Protein AF-A0A8J7LUW5-F1 (afdb_monomer_lite)

Organism: NCBI:txid2798584

Foldseek 3Di:
DQQQDFLLVCVVCVVVVNCVVVLVVLLVVLVVVLVPDVLSVDPVLSCCCSDPNVVVQSNVVCVVGRGHGSNVSSVVSSCCSRVVVVVVPD

Radius of gyration: 12.75 Å; chains: 1; bounding box: 28×22×38 Å

pLDDT: mean 88.91, std 12.92, range [38.69, 98.12]

Structure (mmCIF, N/CA/C/O backbone):
data_AF-A0A8J7LUW5-F1
#
_entry.id   AF-A0A8J7LUW5-F1
#
loop_
_atom_site.group_PDB
_atom_site.id
_atom_site.type_symbol
_atom_site.label_atom_id
_atom_site.label_alt_id
_atom_site.label_comp_id
_atom_site.label_asym_id
_atom_site.label_entity_id
_atom_site.label_seq_id
_atom_site.pdbx_PDB_ins_code
_atom_site.Cartn_x
_atom_site.Cartn_y
_atom_site.Cartn_z
_atom_site.occupancy
_atom_site.B_iso_or_equiv
_atom_site.auth_seq_id
_atom_site.auth_comp_id
_atom_site.auth_asym_id
_atom_site.auth_atom_id
_atom_site.pdbx_PDB_model_num
ATOM 1 N N . MET A 1 1 ? 7.798 -1.037 14.287 1.00 74.56 1 MET A N 1
ATOM 2 C CA . MET A 1 1 ? 8.231 -0.585 12.941 1.00 74.56 1 MET A CA 1
ATOM 3 C C . MET A 1 1 ? 7.016 -0.617 12.025 1.00 74.56 1 MET A C 1
ATOM 5 O O . MET A 1 1 ? 6.324 -1.625 12.049 1.00 74.56 1 MET A O 1
ATOM 9 N N . ALA A 1 2 ? 6.728 0.453 11.275 1.00 88.38 2 ALA A N 1
ATOM 10 C CA . ALA A 1 2 ? 5.456 0.619 10.553 1.00 88.38 2 ALA A CA 1
ATOM 11 C C . ALA A 1 2 ? 5.155 -0.473 9.504 1.00 88.38 2 ALA A C 1
ATOM 13 O O . ALA A 1 2 ? 3.994 -0.753 9.252 1.00 88.38 2 ALA A O 1
ATOM 14 N N . GLY A 1 3 ? 6.167 -1.151 8.950 1.00 89.62 3 GLY A N 1
ATOM 15 C CA . GLY A 1 3 ? 5.955 -2.294 8.048 1.00 89.62 3 GLY A CA 1
ATOM 16 C C . GLY A 1 3 ? 5.265 -3.506 8.685 1.00 89.62 3 GLY A C 1
ATOM 17 O O . GLY A 1 3 ? 4.504 -4.194 8.012 1.00 89.62 3 GLY A O 1
ATOM 18 N N . ASN A 1 4 ? 5.493 -3.743 9.981 1.00 96.06 4 ASN A N 1
ATOM 19 C CA . ASN A 1 4 ? 4.901 -4.869 10.716 1.00 96.06 4 ASN A CA 1
ATOM 20 C C . ASN A 1 4 ? 3.535 -4.525 11.323 1.00 96.06 4 ASN A C 1
ATOM 22 O O . ASN A 1 4 ? 2.874 -5.408 11.862 1.00 96.06 4 ASN A O 1
ATOM 26 N N . ALA A 1 5 ? 3.139 -3.250 11.280 1.00 96.38 5 ALA A N 1
ATOM 27 C CA . ALA A 1 5 ? 1.803 -2.836 11.678 1.00 96.38 5 ALA A CA 1
ATOM 28 C C . ALA A 1 5 ? 0.779 -3.499 10.756 1.00 96.38 5 ALA A C 1
ATOM 30 O O . ALA A 1 5 ? 1.024 -3.659 9.556 1.00 96.38 5 ALA A O 1
ATOM 31 N N . ILE A 1 6 ? -0.366 -3.883 11.308 1.00 97.38 6 ILE A N 1
ATOM 32 C CA . ILE A 1 6 ? -1.436 -4.459 10.496 1.00 97.38 6 ILE A CA 1
ATOM 33 C C . ILE A 1 6 ? -2.130 -3.369 9.675 1.00 97.38 6 ILE A C 1
ATOM 35 O O . ILE A 1 6 ? -2.173 -2.195 10.046 1.00 97.38 6 ILE A O 1
ATOM 39 N N . CYS A 1 7 ? -2.731 -3.762 8.562 1.00 97.25 7 CYS A N 1
ATOM 40 C CA . CYS A 1 7 ? -3.462 -2.892 7.653 1.00 97.25 7 CYS A CA 1
ATOM 41 C C . CYS A 1 7 ? -4.569 -2.089 8.354 1.00 97.25 7 CYS A C 1
ATOM 43 O O . CYS A 1 7 ? -4.797 -0.932 8.008 1.00 97.25 7 CYS A O 1
ATOM 45 N N . GLY A 1 8 ? -5.217 -2.651 9.380 1.00 95.94 8 GLY A N 1
ATOM 46 C CA . GLY A 1 8 ? -6.172 -1.916 10.214 1.00 95.94 8 GLY A CA 1
ATOM 47 C C . GLY A 1 8 ? -5.563 -0.694 10.918 1.00 95.94 8 GLY A C 1
ATOM 48 O O . GLY A 1 8 ? -6.199 0.358 10.983 1.00 95.94 8 GLY A O 1
ATOM 49 N N . GLU A 1 9 ? -4.315 -0.787 11.386 1.00 96.50 9 GLU A N 1
ATOM 50 C CA . GLU A 1 9 ? -3.602 0.338 12.004 1.00 96.50 9 GLU A CA 1
ATOM 51 C C . GLU A 1 9 ? -3.237 1.404 10.972 1.00 96.50 9 GLU A C 1
ATOM 53 O O . GLU A 1 9 ? -3.391 2.595 11.245 1.00 96.50 9 GLU A O 1
ATOM 58 N N . TYR A 1 10 ? -2.831 0.989 9.768 1.00 96.88 10 TYR A N 1
ATOM 59 C CA . TYR A 1 10 ? -2.621 1.909 8.650 1.00 96.88 10 TYR A CA 1
ATOM 60 C C . TYR A 1 10 ? -3.906 2.668 8.299 1.00 96.88 10 TYR A C 1
ATOM 62 O O . TYR A 1 10 ? -3.891 3.895 8.228 1.00 96.88 10 TYR A O 1
ATOM 70 N N . LEU A 1 11 ? -5.036 1.970 8.140 1.00 97.00 11 LEU A N 1
ATOM 71 C CA . LEU A 1 11 ? -6.323 2.595 7.813 1.00 97.00 11 LEU A CA 1
ATOM 72 C C . LEU A 1 11 ? -6.778 3.576 8.899 1.00 97.00 11 LEU A C 1
ATOM 74 O O . LEU A 1 11 ? -7.264 4.664 8.584 1.00 97.00 11 LEU A O 1
ATOM 78 N N . LYS A 1 12 ? -6.579 3.226 10.175 1.00 96.94 12 LYS A N 1
ATOM 79 C CA . LYS A 1 12 ? -6.838 4.131 11.300 1.00 96.94 12 LYS A CA 1
ATOM 80 C C . LYS A 1 12 ? -5.945 5.371 11.228 1.00 96.94 12 LYS A C 1
ATOM 82 O O . LYS A 1 12 ? -6.452 6.491 11.268 1.00 96.94 12 LYS A O 1
ATOM 87 N N . ALA A 1 13 ? -4.638 5.189 11.047 1.00 95.69 13 ALA A N 1
ATOM 88 C CA . ALA A 1 13 ? -3.692 6.290 10.890 1.00 95.69 13 ALA A CA 1
ATOM 89 C C . ALA A 1 13 ? -4.054 7.186 9.694 1.00 95.69 13 ALA A C 1
ATOM 91 O O . ALA A 1 13 ? -3.969 8.409 9.789 1.00 95.69 13 ALA A O 1
ATOM 92 N N . ARG A 1 14 ? -4.535 6.604 8.590 1.00 95.00 14 ARG A N 1
ATOM 93 C CA . ARG A 1 14 ? -5.028 7.332 7.418 1.00 95.00 14 ARG A CA 1
ATOM 94 C C . ARG A 1 14 ? -6.258 8.178 7.782 1.00 95.00 14 ARG A C 1
ATOM 96 O O . ARG A 1 14 ? -6.316 9.358 7.420 1.00 95.00 14 ARG A O 1
ATOM 103 N N . ALA A 1 15 ? -7.240 7.613 8.481 1.00 95.75 15 ALA A N 1
ATOM 104 C CA . ALA A 1 15 ? -8.429 8.353 8.911 1.00 95.75 15 ALA A CA 1
ATOM 105 C C . ALA A 1 15 ? -8.064 9.546 9.814 1.00 95.75 15 ALA A C 1
ATOM 107 O O . ALA A 1 15 ? -8.620 10.632 9.664 1.00 95.75 15 ALA A O 1
ATOM 108 N N . GLU A 1 16 ? -7.060 9.370 10.675 1.00 96.56 16 GLU A N 1
ATOM 109 C CA . GLU A 1 16 ? -6.538 10.396 11.584 1.00 96.56 16 GLU A CA 1
ATOM 110 C C . GLU A 1 16 ? -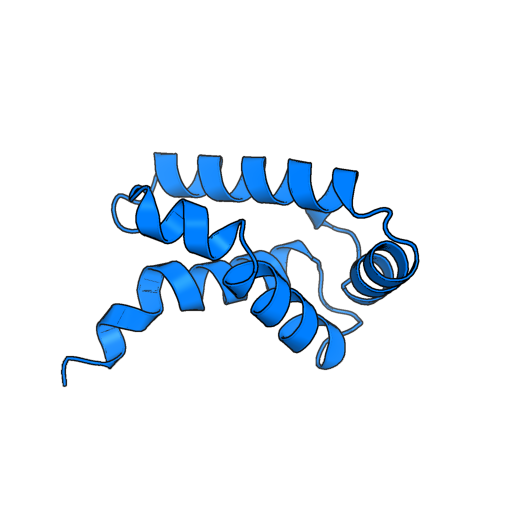5.535 11.366 10.932 1.00 96.56 16 GLU A C 1
ATOM 112 O O . GLU A 1 16 ? -5.085 12.304 11.588 1.00 96.56 16 GLU A O 1
ATOM 117 N N . ARG A 1 17 ? -5.172 11.166 9.654 1.00 93.69 17 ARG A N 1
ATOM 118 C CA . ARG A 1 17 ? -4.109 11.911 8.945 1.00 93.69 17 ARG A CA 1
ATOM 119 C C . ARG A 1 17 ? -2.745 11.846 9.653 1.00 93.69 17 ARG A C 1
ATOM 121 O O . ARG A 1 17 ? -1.991 12.814 9.672 1.00 93.69 17 ARG A O 1
ATOM 128 N N . ARG A 1 18 ? -2.427 10.695 10.246 1.00 95.06 18 ARG A N 1
ATOM 129 C CA . ARG A 1 18 ? -1.186 10.401 10.986 1.00 95.06 18 ARG A CA 1
ATOM 130 C C . ARG A 1 18 ? -0.350 9.328 10.282 1.00 95.06 18 ARG A C 1
ATOM 132 O O . ARG A 1 18 ? 0.130 8.387 10.907 1.00 95.06 18 ARG A O 1
ATOM 139 N N . THR A 1 19 ? -0.183 9.451 8.968 1.00 94.44 19 THR A N 1
ATOM 140 C CA . THR A 1 19 ? 0.468 8.441 8.114 1.00 94.44 19 THR A CA 1
ATOM 141 C C . THR A 1 19 ? 1.976 8.608 7.967 1.00 94.44 19 THR A C 1
ATOM 143 O O . THR A 1 19 ? 2.609 7.712 7.417 1.00 94.44 19 THR A O 1
ATOM 146 N N . ASN A 1 20 ? 2.581 9.668 8.515 1.00 95.19 20 ASN A N 1
ATOM 147 C CA . ASN A 1 20 ? 4.008 9.979 8.337 1.00 95.19 20 ASN A CA 1
ATOM 148 C C . ASN A 1 20 ? 4.939 8.780 8.588 1.00 95.19 20 ASN A C 1
ATOM 150 O O . ASN A 1 20 ? 5.866 8.543 7.819 1.00 95.19 20 ASN A O 1
ATOM 154 N N . SER A 1 21 ? 4.698 7.989 9.639 1.00 95.25 21 SER A N 1
ATOM 155 C CA . SER A 1 21 ? 5.524 6.808 9.934 1.00 95.25 21 SER A CA 1
ATOM 156 C C . SER A 1 21 ? 5.400 5.708 8.874 1.00 95.25 21 SER A C 1
ATOM 158 O O . SER A 1 21 ? 6.383 5.027 8.587 1.00 95.25 21 SER A O 1
ATOM 160 N N . PHE A 1 22 ? 4.216 5.542 8.283 1.00 95.94 22 PHE A N 1
ATOM 161 C CA . PHE A 1 22 ? 3.965 4.597 7.194 1.00 95.94 22 PHE A CA 1
ATOM 162 C C . PHE A 1 22 ? 4.564 5.095 5.877 1.00 95.94 22 PHE A C 1
ATOM 164 O O . PHE A 1 22 ? 5.177 4.312 5.159 1.00 95.94 22 PHE A O 1
ATOM 171 N N . GLU A 1 23 ? 4.453 6.392 5.591 1.00 95.19 23 GLU A N 1
ATOM 172 C CA . GLU A 1 23 ? 5.019 7.031 4.397 1.00 95.19 23 GLU A CA 1
ATOM 173 C C . GLU A 1 23 ? 6.551 6.988 4.394 1.00 95.19 23 GLU A C 1
ATOM 175 O O . GLU A 1 23 ? 7.158 6.582 3.402 1.00 95.19 23 GLU A O 1
ATOM 180 N N . LEU A 1 24 ? 7.186 7.326 5.522 1.00 95.38 24 LEU A N 1
ATOM 181 C CA . LEU A 1 24 ? 8.640 7.231 5.685 1.00 95.38 24 LEU A CA 1
ATOM 182 C C . LEU A 1 24 ? 9.127 5.792 5.511 1.00 95.38 24 LEU A C 1
ATOM 184 O O . LEU A 1 24 ? 10.107 5.543 4.808 1.00 95.38 24 LE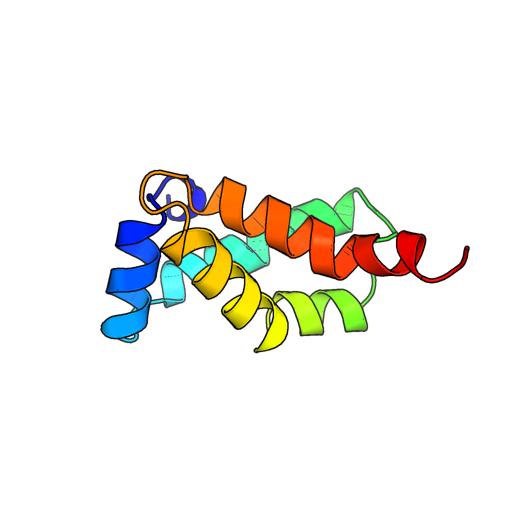U A O 1
ATOM 188 N N . TRP A 1 25 ? 8.425 4.836 6.123 1.00 96.00 25 TRP A N 1
ATOM 189 C CA . TRP A 1 25 ? 8.761 3.425 5.979 1.00 96.00 25 TRP A CA 1
ATOM 190 C C . TRP A 1 25 ? 8.585 2.944 4.531 1.00 96.00 25 TRP A C 1
ATOM 192 O O . TRP A 1 25 ? 9.472 2.276 4.005 1.00 96.00 25 TRP A O 1
ATOM 202 N N . LEU A 1 26 ? 7.491 3.329 3.863 1.00 95.56 26 LEU A N 1
ATOM 203 C CA . LEU A 1 26 ? 7.216 2.974 2.469 1.00 95.56 26 LEU A CA 1
ATOM 204 C C . LEU A 1 26 ? 8.282 3.536 1.522 1.00 95.56 26 LEU A C 1
ATOM 206 O O . LEU A 1 26 ? 8.761 2.819 0.645 1.00 95.56 26 LEU A O 1
ATOM 210 N N . SER A 1 27 ? 8.692 4.789 1.722 1.00 93.81 27 SER A N 1
ATOM 211 C CA . SER A 1 27 ? 9.778 5.417 0.965 1.00 93.81 27 SER A CA 1
ATOM 212 C C . SER A 1 27 ? 11.093 4.649 1.109 1.00 93.81 27 SER A C 1
ATOM 214 O O . SER A 1 27 ? 11.735 4.318 0.107 1.00 93.81 27 SER A O 1
ATOM 216 N N . GLY A 1 28 ? 11.457 4.269 2.338 1.00 93.94 28 GLY A N 1
ATOM 217 C CA . GLY A 1 28 ? 12.632 3.435 2.593 1.00 93.94 28 GLY A CA 1
ATOM 218 C C . GLY A 1 28 ? 12.533 2.058 1.931 1.00 93.94 28 GLY A C 1
ATOM 219 O O . GLY A 1 28 ? 13.472 1.623 1.265 1.00 93.94 28 GLY A O 1
ATOM 220 N N . TYR A 1 29 ? 11.378 1.400 2.047 1.00 93.38 29 TYR A N 1
ATOM 221 C CA . TYR A 1 29 ? 11.114 0.099 1.431 1.00 93.38 29 TYR A CA 1
ATOM 222 C C . TYR A 1 29 ? 11.273 0.138 -0.097 1.00 93.38 29 TYR A C 1
ATOM 224 O O . TYR A 1 29 ? 12.003 -0.675 -0.666 1.00 93.38 29 TYR A O 1
ATOM 232 N N . LEU A 1 30 ? 10.645 1.110 -0.765 1.00 91.81 30 LEU A N 1
ATOM 233 C CA . LEU A 1 30 ? 10.718 1.263 -2.221 1.00 91.81 30 LEU A CA 1
ATOM 234 C C . LEU A 1 30 ? 12.127 1.636 -2.694 1.00 91.81 30 LEU A C 1
ATOM 236 O O . LEU A 1 30 ? 12.575 1.127 -3.718 1.00 91.81 30 LEU A O 1
ATOM 240 N N . THR A 1 31 ? 12.854 2.463 -1.939 1.00 90.56 31 THR A N 1
ATOM 241 C CA . THR A 1 31 ? 14.258 2.806 -2.239 1.00 90.56 31 THR A CA 1
ATOM 242 C C . THR A 1 31 ? 15.160 1.579 -2.139 1.00 90.56 31 THR A C 1
ATOM 244 O O . THR A 1 31 ? 15.996 1.341 -3.015 1.00 90.56 31 THR A O 1
ATOM 247 N N . GLY A 1 32 ? 14.943 0.747 -1.117 1.00 89.81 32 GLY A N 1
ATOM 248 C CA . GLY A 1 32 ? 15.600 -0.550 -0.998 1.00 89.81 32 GLY A CA 1
ATOM 249 C C . GLY A 1 32 ? 15.318 -1.432 -2.213 1.00 89.81 32 GLY A C 1
ATOM 250 O O . GLY A 1 32 ? 16.254 -1.908 -2.847 1.00 89.81 32 GLY A O 1
ATOM 251 N N . LEU A 1 33 ? 14.052 -1.581 -2.615 1.00 88.06 33 LEU A N 1
ATOM 252 C CA . LEU A 1 33 ? 13.693 -2.339 -3.820 1.00 88.06 33 LEU A CA 1
ATOM 253 C C . LEU A 1 33 ? 14.339 -1.779 -5.096 1.00 88.06 33 LEU A C 1
ATOM 255 O O . LEU A 1 33 ? 14.849 -2.552 -5.904 1.00 88.06 33 LEU A O 1
ATOM 259 N N . ALA A 1 34 ? 14.360 -0.457 -5.272 1.00 86.44 34 ALA A N 1
ATOM 260 C CA . ALA A 1 34 ? 14.961 0.199 -6.433 1.00 86.44 34 ALA A CA 1
ATOM 261 C C . ALA A 1 34 ? 16.481 -0.024 -6.523 1.00 86.44 34 ALA A C 1
ATOM 263 O O . ALA A 1 34 ? 17.038 -0.043 -7.619 1.00 86.44 34 ALA A O 1
ATOM 264 N N . THR A 1 35 ? 17.150 -0.242 -5.389 1.00 85.75 35 THR A N 1
ATOM 265 C CA . THR A 1 35 ? 18.586 -0.558 -5.357 1.00 85.75 35 THR A CA 1
ATOM 266 C C . THR A 1 35 ? 18.873 -1.918 -6.004 1.00 85.75 35 THR A C 1
ATOM 268 O O . THR A 1 35 ? 19.899 -2.079 -6.663 1.00 85.75 35 THR A O 1
ATOM 271 N N . TYR A 1 36 ? 17.957 -2.882 -5.869 1.00 81.06 36 TYR A N 1
ATOM 272 C CA . TYR A 1 36 ? 18.148 -4.253 -6.353 1.00 81.06 36 TYR A CA 1
ATOM 273 C C . TYR A 1 36 ? 17.393 -4.570 -7.655 1.00 81.06 36 TYR A C 1
ATOM 275 O O . TYR A 1 36 ? 17.816 -5.464 -8.388 1.00 81.06 36 TYR A O 1
ATOM 283 N N . ASP A 1 37 ? 16.319 -3.844 -7.990 1.00 78.94 37 ASP A N 1
ATOM 284 C CA . ASP A 1 37 ? 15.524 -4.077 -9.202 1.00 78.94 37 ASP A CA 1
ATOM 285 C C . ASP A 1 37 ? 15.442 -2.838 -10.115 1.00 78.94 37 ASP A C 1
ATOM 287 O O . ASP A 1 37 ? 14.758 -1.846 -9.842 1.00 78.94 37 ASP A O 1
ATOM 291 N N . LYS A 1 38 ? 16.074 -2.942 -11.292 1.00 76.06 38 LYS A N 1
ATOM 292 C CA . LYS A 1 38 ? 16.058 -1.909 -12.346 1.00 76.06 38 LYS A CA 1
ATOM 293 C C . LYS A 1 38 ? 14.656 -1.608 -12.899 1.00 76.06 38 LYS A C 1
ATOM 295 O O . LYS A 1 38 ? 14.453 -0.563 -13.514 1.00 76.06 38 LYS A O 1
ATOM 300 N N . ARG A 1 39 ? 13.681 -2.506 -12.729 1.00 71.38 39 ARG A N 1
ATOM 301 C CA . ARG A 1 39 ? 12.275 -2.296 -13.121 1.00 71.38 39 ARG A CA 1
ATOM 302 C C . ARG A 1 39 ? 11.554 -1.351 -12.168 1.00 71.38 39 ARG A C 1
ATOM 304 O O . ARG A 1 39 ? 10.630 -0.670 -12.617 1.00 71.38 39 ARG A O 1
ATOM 311 N N . VAL A 1 40 ? 11.978 -1.330 -10.904 1.00 72.06 40 VAL A N 1
ATOM 312 C CA . VAL A 1 40 ? 11.497 -0.431 -9.844 1.00 72.06 40 VAL A CA 1
ATOM 313 C C . VAL A 1 40 ? 12.278 0.883 -9.863 1.00 72.06 40 VAL A C 1
ATOM 315 O O . VAL A 1 40 ? 11.693 1.931 -9.612 1.00 72.06 40 VAL A O 1
ATOM 318 N N . ASN A 1 41 ? 13.559 0.852 -10.250 1.00 79.44 41 ASN A N 1
ATOM 319 C CA . ASN A 1 41 ? 14.418 2.030 -10.410 1.00 79.44 41 ASN A CA 1
ATOM 320 C C . ASN A 1 41 ? 14.053 2.886 -11.641 1.00 79.44 41 ASN A C 1
ATOM 322 O O . ASN A 1 41 ? 14.844 3.079 -12.566 1.00 79.44 41 ASN A O 1
ATOM 326 N N . ARG A 1 42 ? 12.810 3.365 -11.684 1.00 83.44 42 ARG A N 1
ATOM 327 C CA . ARG A 1 42 ? 12.318 4.348 -12.645 1.00 83.44 42 ARG A CA 1
ATOM 328 C C . ARG A 1 42 ? 11.602 5.454 -11.878 1.00 83.44 42 ARG A C 1
ATOM 330 O O . ARG A 1 42 ? 10.644 5.140 -11.169 1.00 83.44 42 ARG A O 1
ATOM 337 N N . PRO A 1 43 ? 11.994 6.727 -12.058 1.00 84.88 43 PRO A N 1
ATOM 338 C CA . PRO A 1 43 ? 11.384 7.845 -11.343 1.00 84.88 43 PRO A CA 1
ATOM 339 C C . PRO A 1 43 ? 9.857 7.877 -11.461 1.00 84.88 43 PRO A C 1
ATOM 341 O O . PRO A 1 43 ? 9.171 8.037 -10.463 1.00 84.88 43 PRO A O 1
ATOM 344 N N . GLU A 1 44 ? 9.308 7.620 -12.651 1.00 87.00 44 GLU A N 1
ATOM 345 C CA . GLU A 1 44 ? 7.856 7.601 -12.890 1.00 87.00 44 GLU A CA 1
ATOM 346 C C . GLU A 1 44 ? 7.119 6.562 -12.032 1.00 87.00 44 GLU A C 1
ATOM 348 O O . GLU A 1 44 ? 6.066 6.846 -11.463 1.00 87.00 44 GLU A O 1
ATOM 353 N N . LYS A 1 45 ? 7.694 5.361 -11.891 1.00 86.44 45 LYS A N 1
ATOM 354 C CA . LYS A 1 45 ? 7.112 4.275 -11.091 1.00 86.44 45 LYS A CA 1
ATOM 355 C C . LYS A 1 45 ? 7.223 4.558 -9.602 1.00 86.44 45 LYS A C 1
ATOM 357 O O . LYS A 1 45 ? 6.280 4.294 -8.864 1.00 86.44 45 LYS A O 1
ATOM 362 N N . MET A 1 46 ? 8.345 5.137 -9.183 1.00 87.94 46 MET A N 1
ATOM 363 C CA . MET A 1 46 ? 8.561 5.584 -7.810 1.00 87.94 46 MET A CA 1
ATOM 364 C C . MET A 1 46 ? 7.537 6.660 -7.422 1.00 87.94 46 MET A C 1
ATOM 366 O O . MET A 1 46 ? 6.877 6.543 -6.393 1.00 87.94 46 MET A O 1
ATOM 370 N N . THR A 1 47 ? 7.336 7.655 -8.291 1.00 90.44 47 THR A N 1
ATOM 371 C CA . THR A 1 47 ? 6.340 8.720 -8.117 1.00 90.44 47 THR A CA 1
ATOM 372 C C . THR A 1 47 ? 4.921 8.159 -8.076 1.00 90.44 47 THR A C 1
ATOM 374 O O . THR A 1 47 ? 4.133 8.563 -7.227 1.00 90.44 47 THR A O 1
ATOM 377 N N . ALA A 1 48 ? 4.583 7.194 -8.935 1.00 91.38 48 ALA A N 1
ATOM 378 C CA . ALA A 1 48 ? 3.274 6.544 -8.897 1.00 91.38 48 ALA A CA 1
ATOM 379 C C . ALA A 1 48 ? 3.054 5.734 -7.604 1.00 91.38 48 ALA A C 1
ATOM 381 O O . ALA A 1 48 ? 1.971 5.792 -7.024 1.00 91.38 48 ALA A O 1
ATOM 382 N N . ALA A 1 49 ? 4.074 5.006 -7.140 1.00 91.25 49 ALA A N 1
ATOM 383 C CA . ALA A 1 49 ? 4.020 4.178 -5.935 1.00 91.25 49 ALA A CA 1
ATOM 384 C C . ALA A 1 49 ? 3.969 4.996 -4.633 1.00 91.25 49 ALA A C 1
ATOM 386 O O . ALA A 1 49 ? 3.347 4.561 -3.668 1.00 91.25 49 ALA A O 1
ATOM 387 N N . LEU A 1 50 ? 4.606 6.170 -4.600 1.00 92.50 50 LEU A N 1
ATOM 388 C CA . LEU A 1 50 ? 4.581 7.087 -3.453 1.00 92.50 50 LEU A CA 1
ATOM 389 C C . LEU A 1 50 ? 3.444 8.114 -3.514 1.00 92.50 50 LEU A C 1
ATOM 391 O O . LEU A 1 50 ? 3.134 8.741 -2.506 1.00 92.50 50 LEU A O 1
ATOM 395 N N . GLY A 1 51 ? 2.838 8.305 -4.684 1.00 91.94 51 GLY A N 1
ATOM 396 C CA . GLY A 1 51 ? 1.731 9.230 -4.891 1.00 91.94 51 GLY A CA 1
ATOM 397 C C . GLY A 1 51 ? 0.353 8.592 -4.701 1.00 91.94 51 GLY A C 1
ATOM 398 O O . GLY A 1 51 ? 0.202 7.482 -4.190 1.00 91.94 51 GLY A O 1
ATOM 399 N N . ASN A 1 52 ? -0.670 9.295 -5.197 1.00 93.38 52 ASN A N 1
ATOM 400 C CA . ASN A 1 52 ? -2.078 8.910 -5.046 1.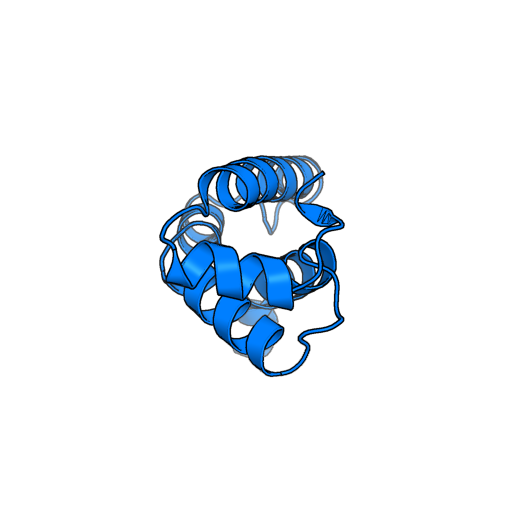00 93.38 52 ASN A CA 1
ATOM 401 C C . ASN A 1 52 ? -2.386 7.483 -5.524 1.00 93.38 52 ASN A C 1
ATOM 403 O O . ASN A 1 52 ? -3.193 6.796 -4.904 1.00 93.38 52 ASN A O 1
ATOM 407 N N . THR A 1 53 ? -1.754 7.022 -6.608 1.00 93.31 53 THR A N 1
ATOM 408 C CA . THR A 1 53 ? -1.966 5.663 -7.129 1.00 93.31 53 THR A CA 1
ATOM 409 C C . THR A 1 53 ? -1.555 4.608 -6.104 1.00 93.31 53 THR A C 1
ATOM 411 O O . THR A 1 53 ? -2.327 3.691 -5.827 1.00 93.31 53 THR A O 1
ATOM 414 N N . GLY A 1 54 ? -0.371 4.748 -5.504 1.00 94.88 54 GLY A N 1
ATOM 415 C CA . GLY A 1 54 ? 0.092 3.862 -4.442 1.00 94.88 54 GLY A CA 1
ATOM 416 C C . GLY A 1 54 ? -0.813 3.903 -3.216 1.00 94.88 54 GLY A C 1
ATOM 417 O O . GLY A 1 54 ? -1.209 2.850 -2.720 1.00 94.88 54 GLY A O 1
ATOM 418 N N . THR A 1 55 ? -1.226 5.097 -2.779 1.00 95.31 55 THR A N 1
ATOM 419 C CA . THR A 1 55 ? -2.170 5.256 -1.659 1.00 95.31 55 THR A CA 1
ATOM 420 C C . THR A 1 55 ? -3.489 4.531 -1.912 1.00 95.31 55 THR A C 1
ATOM 422 O O . THR A 1 55 ? -3.956 3.800 -1.046 1.00 95.31 55 THR A O 1
ATOM 425 N N . LEU A 1 56 ? -4.077 4.671 -3.103 1.00 95.75 56 LEU A N 1
ATOM 426 C CA . LEU A 1 56 ? -5.334 3.999 -3.446 1.00 95.75 56 LEU A CA 1
ATOM 427 C C . LEU A 1 56 ? -5.197 2.473 -3.438 1.00 95.75 56 LEU A C 1
ATOM 429 O O . LEU A 1 56 ? -6.098 1.778 -2.967 1.00 95.75 56 LEU A O 1
ATOM 433 N N . LEU A 1 57 ? -4.077 1.946 -3.937 1.00 96.31 57 LEU A N 1
ATOM 434 C CA . LEU A 1 57 ? -3.800 0.509 -3.928 1.00 96.31 57 LEU A CA 1
ATOM 435 C C . LEU A 1 57 ? -3.607 -0.023 -2.503 1.00 96.31 57 LEU A C 1
ATOM 437 O O . LEU A 1 57 ? -4.152 -1.076 -2.174 1.00 96.31 57 LEU A O 1
ATOM 441 N N . LEU A 1 58 ? -2.891 0.715 -1.652 1.00 97.19 58 LEU A N 1
ATOM 442 C CA . LEU A 1 58 ? -2.713 0.380 -0.237 1.00 97.19 58 LEU A CA 1
ATOM 443 C C . LEU A 1 58 ? -4.046 0.405 0.515 1.00 97.19 58 LEU A C 1
ATOM 445 O O . LEU A 1 58 ? -4.382 -0.567 1.188 1.00 97.19 58 LEU A O 1
ATOM 449 N N . ASP A 1 59 ? -4.837 1.467 0.346 1.00 96.56 59 ASP A N 1
ATOM 450 C CA . ASP A 1 59 ? -6.170 1.591 0.938 1.00 96.56 59 ASP A CA 1
ATOM 451 C C . ASP A 1 59 ? -7.075 0.437 0.497 1.00 96.56 59 ASP A C 1
ATOM 453 O O . ASP A 1 59 ? -7.765 -0.166 1.320 1.00 96.56 59 ASP A O 1
ATOM 457 N N . SER A 1 60 ? -7.079 0.113 -0.799 1.00 97.12 60 SER A N 1
ATOM 458 C CA . SER A 1 60 ? -7.895 -0.975 -1.335 1.00 97.12 60 SER A CA 1
ATOM 459 C C . SER A 1 60 ? -7.471 -2.328 -0.773 1.00 97.12 60 SER A C 1
ATOM 461 O O . SER A 1 60 ? -8.330 -3.092 -0.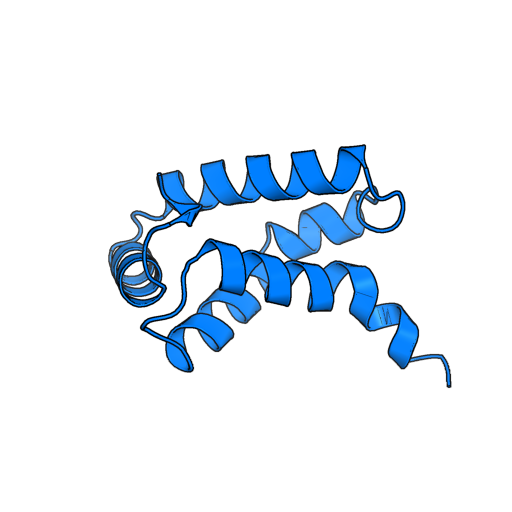340 1.00 97.12 60 SER A O 1
ATOM 463 N N . TYR A 1 61 ? -6.170 -2.627 -0.756 1.00 97.69 61 TYR A N 1
ATOM 464 C CA . TYR A 1 61 ? -5.659 -3.887 -0.222 1.00 97.69 61 TYR A CA 1
ATOM 465 C C . TYR A 1 61 ? -5.968 -4.014 1.272 1.00 97.69 61 TYR A C 1
ATOM 467 O O . TYR A 1 61 ? -6.523 -5.018 1.715 1.00 97.69 61 TYR A O 1
ATOM 475 N N . CYS A 1 62 ? -5.685 -2.969 2.05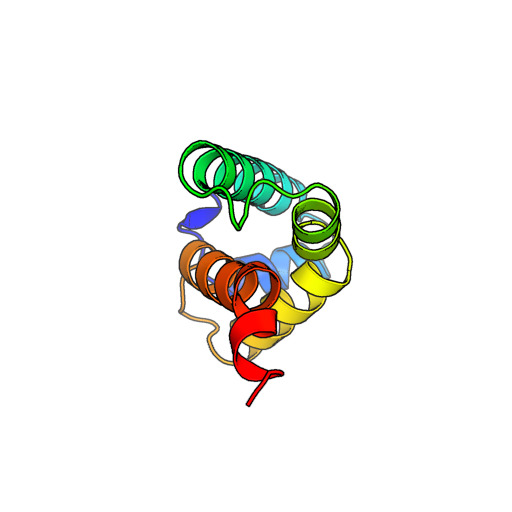1 1.00 97.62 62 CYS A N 1
ATOM 476 C CA . CYS A 1 62 ? -5.873 -2.996 3.494 1.00 97.62 62 CYS A CA 1
ATOM 477 C C . CYS A 1 62 ? -7.342 -3.063 3.923 1.00 97.62 62 CYS A C 1
ATOM 479 O O . CYS A 1 62 ? -7.633 -3.641 4.968 1.00 97.62 62 CYS A O 1
ATOM 481 N N . LYS A 1 63 ? -8.280 -2.524 3.131 1.00 97.50 63 LYS A N 1
ATOM 482 C CA . LYS A 1 63 ? -9.723 -2.685 3.385 1.00 97.50 63 LYS A CA 1
ATOM 483 C C . LYS A 1 63 ? -10.188 -4.132 3.219 1.00 97.50 63 LYS A C 1
ATOM 485 O O . LYS A 1 63 ? -11.075 -4.562 3.947 1.00 97.50 63 LYS A O 1
ATOM 490 N N . ILE A 1 64 ? -9.597 -4.867 2.277 1.00 98.00 64 ILE A N 1
ATOM 491 C CA . ILE A 1 64 ? -9.916 -6.280 2.022 1.00 98.00 64 ILE A CA 1
ATOM 492 C C . ILE A 1 64 ? -9.197 -7.185 3.037 1.00 98.00 64 ILE A C 1
ATOM 494 O O . ILE A 1 64 ? -9.748 -8.196 3.468 1.00 98.00 64 ILE A O 1
ATOM 498 N N . HIS A 1 65 ? -7.988 -6.803 3.457 1.00 97.56 65 HIS A N 1
ATOM 499 C CA . HIS A 1 65 ? -7.111 -7.605 4.310 1.00 97.56 65 HIS A CA 1
ATOM 500 C C . HIS A 1 65 ? -6.687 -6.853 5.585 1.00 97.56 65 HIS A C 1
ATOM 502 O O . HIS A 1 65 ? -5.506 -6.553 5.759 1.00 97.56 65 HIS A O 1
ATOM 508 N N . PRO A 1 66 ? -7.604 -6.560 6.524 1.00 96.38 66 PRO A N 1
ATOM 509 C CA . PRO A 1 66 ? -7.298 -5.724 7.691 1.00 96.38 66 PRO A CA 1
ATOM 510 C C . PRO A 1 66 ? -6.254 -6.329 8.646 1.00 96.38 66 PRO A C 1
ATOM 512 O O . PRO A 1 66 ? -5.595 -5.584 9.370 1.00 96.38 66 PRO A O 1
ATOM 515 N N . LEU A 1 67 ? -6.091 -7.658 8.636 1.00 97.50 67 LEU A N 1
ATOM 516 C CA . LEU A 1 67 ? -5.117 -8.389 9.458 1.00 97.50 67 LEU A CA 1
ATOM 517 C C . LEU A 1 67 ? -3.758 -8.600 8.771 1.00 97.50 67 LEU A C 1
ATOM 519 O O . LEU A 1 67 ? -2.819 -9.038 9.429 1.00 97.50 67 LEU A O 1
ATOM 523 N N . ALA A 1 68 ? -3.646 -8.311 7.470 1.00 97.81 68 ALA A N 1
ATOM 524 C CA . ALA A 1 68 ? -2.368 -8.384 6.767 1.00 97.81 68 ALA A CA 1
ATOM 525 C C . ALA A 1 68 ? -1.429 -7.280 7.256 1.00 97.81 68 ALA A C 1
ATOM 527 O O . ALA A 1 68 ? -1.871 -6.244 7.753 1.00 97.81 68 ALA A O 1
ATOM 528 N N . THR A 1 69 ? -0.129 -7.478 7.093 1.00 98.12 69 THR A N 1
ATOM 529 C CA . THR A 1 69 ? 0.865 -6.459 7.443 1.00 98.12 69 THR A CA 1
ATOM 530 C C . THR A 1 69 ? 0.917 -5.352 6.394 1.00 98.12 69 THR A C 1
ATOM 532 O O . THR A 1 69 ? 0.661 -5.564 5.205 1.00 98.12 69 THR A O 1
ATOM 535 N N . PHE A 1 70 ? 1.316 -4.151 6.808 1.00 97.62 70 PHE A N 1
ATOM 536 C CA . PHE A 1 70 ? 1.525 -3.042 5.884 1.00 97.62 70 PHE A CA 1
ATOM 537 C C . PHE A 1 70 ? 2.625 -3.346 4.858 1.00 97.62 70 PHE A C 1
ATOM 539 O O . PHE A 1 70 ? 2.535 -2.928 3.705 1.00 97.62 70 PHE A O 1
ATOM 546 N N . GLN A 1 71 ? 3.637 -4.132 5.234 1.00 97.38 71 GLN A N 1
ATOM 547 C CA . GLN A 1 71 ? 4.660 -4.609 4.308 1.00 97.38 71 GLN A CA 1
ATOM 548 C C . GLN A 1 71 ? 4.085 -5.489 3.189 1.00 97.38 71 GLN A C 1
ATOM 550 O O . GLN A 1 71 ? 4.501 -5.351 2.038 1.00 97.38 71 GLN A O 1
ATOM 555 N N . GLU A 1 72 ? 3.137 -6.377 3.488 1.00 97.12 72 GLU A N 1
ATOM 556 C CA . GLU A 1 72 ? 2.459 -7.180 2.461 1.00 97.12 72 GLU A CA 1
ATOM 557 C C . GLU A 1 72 ? 1.651 -6.295 1.512 1.00 97.12 72 GLU A C 1
ATOM 559 O O . GLU A 1 72 ? 1.760 -6.444 0.294 1.00 97.12 72 GLU A O 1
ATOM 564 N N . ALA A 1 73 ? 0.927 -5.310 2.052 1.00 97.38 73 ALA A N 1
ATOM 565 C CA . ALA A 1 73 ? 0.211 -4.327 1.244 1.00 97.38 73 ALA A CA 1
ATOM 566 C C . ALA A 1 73 ? 1.164 -3.542 0.324 1.00 97.38 73 ALA A C 1
ATOM 568 O O . ALA A 1 73 ? 0.908 -3.400 -0.873 1.00 97.38 73 ALA A O 1
ATOM 569 N N . ALA A 1 74 ? 2.300 -3.080 0.855 1.00 96.00 74 ALA A N 1
ATOM 570 C CA . ALA A 1 74 ? 3.328 -2.374 0.093 1.00 96.00 74 ALA A CA 1
ATOM 571 C C . ALA A 1 74 ? 3.941 -3.246 -1.007 1.00 96.00 74 ALA A C 1
ATOM 573 O O . ALA A 1 74 ? 4.190 -2.756 -2.110 1.00 96.00 74 ALA A O 1
ATOM 574 N N . ARG A 1 75 ? 4.138 -4.541 -0.744 1.00 94.62 75 ARG A N 1
ATOM 575 C CA . ARG A 1 75 ? 4.623 -5.503 -1.737 1.00 94.62 75 ARG A CA 1
ATOM 576 C C . ARG A 1 75 ? 3.630 -5.679 -2.884 1.00 94.62 75 ARG A C 1
ATOM 578 O O . ARG A 1 75 ? 4.047 -5.630 -4.040 1.00 94.62 75 ARG A O 1
ATOM 585 N N . GLU A 1 76 ? 2.343 -5.860 -2.598 1.00 95.19 76 GLU A N 1
ATOM 586 C CA . GLU A 1 76 ? 1.315 -6.021 -3.639 1.00 95.19 76 GLU A CA 1
ATOM 587 C C . GLU A 1 76 ? 1.062 -4.722 -4.418 1.00 95.19 76 GLU A C 1
ATOM 589 O O . GLU A 1 76 ? 0.897 -4.743 -5.644 1.00 95.19 76 GLU A O 1
ATOM 594 N N . MET A 1 77 ? 1.145 -3.569 -3.751 1.00 95.12 77 MET A N 1
ATOM 595 C CA . MET A 1 77 ? 1.143 -2.266 -4.416 1.00 95.12 77 MET A CA 1
ATOM 596 C C . MET A 1 77 ? 2.342 -2.137 -5.364 1.00 95.12 77 MET A C 1
ATOM 598 O O . MET A 1 77 ? 2.156 -1.879 -6.556 1.00 95.12 77 MET A O 1
ATOM 602 N N . ALA A 1 78 ? 3.563 -2.392 -4.882 1.00 92.06 78 ALA A N 1
ATOM 603 C CA . ALA A 1 78 ? 4.774 -2.321 -5.696 1.00 92.06 78 ALA A CA 1
ATOM 604 C C . ALA A 1 78 ? 4.721 -3.312 -6.866 1.00 92.06 78 ALA A C 1
ATOM 606 O O . ALA A 1 78 ? 5.119 -2.972 -7.981 1.00 92.06 78 ALA A O 1
ATOM 607 N N . ARG A 1 79 ? 4.166 -4.513 -6.652 1.00 90.06 79 ARG A N 1
ATOM 608 C CA . ARG A 1 79 ? 3.905 -5.499 -7.706 1.00 90.06 79 ARG A CA 1
ATOM 609 C C . ARG A 1 79 ? 3.020 -4.914 -8.808 1.00 90.06 79 ARG A C 1
ATOM 611 O O . ARG A 1 79 ? 3.342 -5.028 -9.989 1.00 90.06 79 ARG A O 1
ATOM 618 N N . THR A 1 80 ? 1.932 -4.262 -8.418 1.00 90.38 80 THR A N 1
ATOM 619 C CA . THR A 1 80 ? 0.956 -3.671 -9.340 1.00 90.38 80 THR A CA 1
ATOM 620 C C . THR A 1 80 ? 1.551 -2.495 -10.111 1.00 90.38 80 THR A C 1
ATOM 622 O O . THR A 1 80 ? 1.489 -2.477 -11.338 1.00 90.38 80 THR A O 1
ATOM 625 N N . VAL A 1 81 ? 2.192 -1.551 -9.420 1.00 88.94 81 VAL A N 1
ATOM 626 C CA . VAL A 1 81 ? 2.754 -0.337 -10.035 1.00 88.94 81 VAL A CA 1
ATOM 627 C C . VAL A 1 81 ? 3.991 -0.649 -10.877 1.00 88.94 81 VAL A C 1
ATOM 629 O O . VAL A 1 81 ? 4.125 -0.170 -12.000 1.00 88.94 81 VAL A O 1
ATOM 632 N N . CYS A 1 82 ? 4.912 -1.467 -10.364 1.00 83.31 82 CYS A N 1
ATOM 633 C CA . CYS A 1 82 ? 6.208 -1.655 -11.012 1.00 83.31 82 CYS A CA 1
ATOM 634 C C . CYS A 1 82 ? 6.219 -2.789 -12.041 1.00 83.31 82 CYS A C 1
ATOM 636 O O . CYS A 1 82 ? 7.047 -2.762 -12.956 1.00 83.31 82 CYS A O 1
ATOM 638 N N . TYR A 1 83 ? 5.308 -3.758 -11.933 1.00 77.06 83 TYR A N 1
ATOM 639 C CA . TYR A 1 83 ? 5.298 -4.957 -12.779 1.00 77.06 83 TYR A CA 1
ATOM 640 C C . TYR A 1 83 ? 3.974 -5.166 -13.528 1.00 77.06 83 TYR A C 1
ATOM 642 O O . TYR A 1 83 ? 3.902 -6.056 -14.376 1.00 77.06 83 TYR A O 1
ATOM 650 N N . GLY A 1 84 ? 2.950 -4.339 -13.281 1.00 67.00 84 GLY A N 1
ATOM 651 C CA . GLY A 1 84 ? 1.657 -4.407 -13.970 1.00 67.00 84 GLY A CA 1
ATOM 652 C C . GLY A 1 84 ? 1.738 -4.188 -15.485 1.00 67.00 84 GLY A C 1
ATOM 653 O O . GLY A 1 84 ? 0.987 -4.821 -16.228 1.00 67.00 84 GLY A O 1
ATOM 654 N N . ASP A 1 85 ? 2.704 -3.395 -15.964 1.00 56.88 85 ASP A N 1
ATOM 655 C CA . ASP A 1 85 ? 2.919 -3.155 -17.403 1.00 56.88 85 ASP A CA 1
ATOM 656 C C . ASP A 1 85 ? 3.232 -4.427 -18.204 1.00 56.88 85 ASP A C 1
ATOM 658 O O . ASP A 1 85 ? 2.938 -4.495 -19.397 1.00 56.88 85 ASP A O 1
ATOM 662 N N . ALA A 1 86 ? 3.795 -5.462 -17.570 1.00 51.00 86 ALA A N 1
ATOM 663 C CA . ALA A 1 86 ? 4.150 -6.698 -18.265 1.00 51.00 86 ALA A CA 1
ATOM 664 C C . ALA A 1 86 ? 2.921 -7.487 -18.758 1.00 51.00 86 ALA A C 1
ATOM 666 O O . ALA A 1 86 ? 3.053 -8.291 -19.675 1.00 51.00 86 ALA A O 1
ATOM 667 N N . ARG A 1 87 ? 1.727 -7.257 -18.189 1.00 48.53 87 ARG A N 1
ATOM 668 C C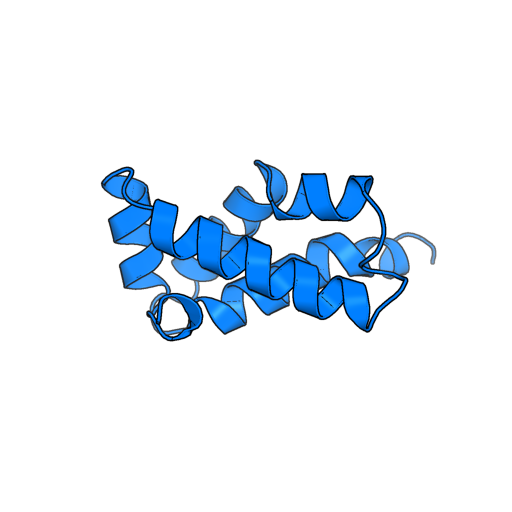A . ARG A 1 87 ? 0.492 -7.966 -18.573 1.00 48.53 87 ARG A CA 1
ATOM 669 C C . ARG A 1 87 ? -0.316 -7.292 -19.685 1.00 48.53 87 ARG A C 1
ATOM 671 O O . ARG A 1 87 ? -1.220 -7.925 -20.207 1.00 48.53 87 ARG A O 1
ATOM 678 N N . ARG A 1 88 ? -0.029 -6.036 -20.048 1.00 50.25 88 ARG A N 1
ATOM 679 C CA . ARG A 1 88 ? -0.778 -5.299 -21.093 1.00 50.25 88 ARG A CA 1
ATOM 680 C C . ARG A 1 88 ? -0.226 -5.475 -22.514 1.00 50.25 88 ARG A C 1
ATOM 682 O O . ARG A 1 88 ? -0.766 -4.881 -23.438 1.00 50.25 88 ARG A O 1
ATOM 689 N N . LYS A 1 89 ? 0.851 -6.245 -22.693 1.00 42.34 89 LYS A N 1
ATOM 690 C CA . LYS A 1 89 ? 1.516 -6.454 -23.992 1.00 42.34 89 LYS A CA 1
ATOM 691 C C . LYS A 1 89 ? 1.295 -7.850 -24.592 1.00 42.34 89 LYS A C 1
ATOM 693 O O . LYS A 1 89 ? 2.163 -8.314 -25.323 1.00 42.34 89 LYS A O 1
ATOM 698 N N . ASN A 1 90 ? 0.187 -8.516 -24.274 1.00 38.69 90 ASN A N 1
ATOM 699 C CA . ASN A 1 90 ? -0.165 -9.796 -24.889 1.00 38.69 90 ASN A CA 1
ATOM 700 C C . ASN A 1 90 ? -1.587 -9.763 -25.431 1.00 38.69 90 ASN A C 1
ATOM 702 O O . ASN A 1 90 ? -2.461 -9.273 -24.682 1.00 38.69 90 ASN A O 1
#

Sequence (90 aa):
MAGNAICGEYLKARAERRTNSFELWLSGYLTGLATYDKRVNRPEKMTAALGNTGTLLLDSYCKIHPLATFQEAAREMARTVCYGDARRKN

Secondary structure (DSSP, 8-state):
-GGGSBHHHHHHHHHTT--HHHHHHHHHHHHHHHHH-TTT--HHHHHHHHSHHHHHHHHHHHHH-TTSBHHHHHHHHHHHHHHGGGGS--